Protein AF-A0A1V5RHJ4-F1 (afdb_monomer_lite)

Secondary structure (DSSP, 8-state):
------PPPPGGG-SSHHHHHHHHHHHHTTTT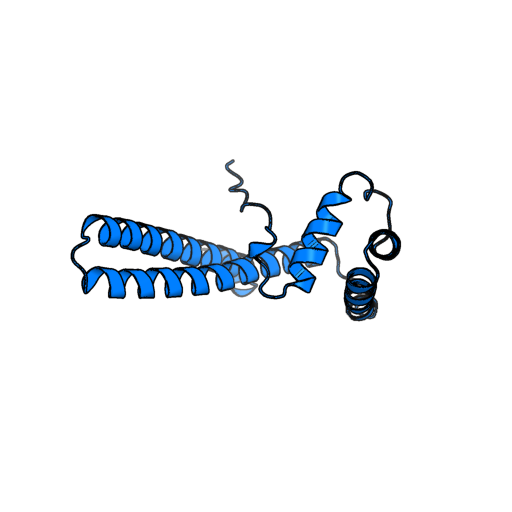TTT--HHHHHHTS-HHHHHHHHHHHHHHHTSPPPPHHHHHHHHHHHHHHHHHHHHHHHHHHHHHHHHHHHHTT-HHHHHHHHHHHHHHHHHHHHHHHHHHHHSHHHHHHHT------

Foldseek 3Di:
DDPVPPPDDALVLDPDPLSSQLVVLLVVCPPVCPPPDLLRSLVPDDPVSSVVSVVVCVVPVPDPDDDPVVVVLVVVLVVLVSLLVVLVVVLVVLVVVLVVVVVDDCVPSNVVSVVVNVVSVVVNVVSVVVNLCSDPNNVVVVPDPPPDD

Radius of gyration: 20.75 Å; chains: 1; bounding box: 55×42×48 Å

pLDDT: mean 79.89, std 13.8, range [28.58, 92.75]

Sequence (149 aa):
MIAHRLPPLGPDDFSREDNRALLVELQAQLPAAADQTAWDRLAGLPEVLEERGRQIVEQVQHRPSLTDEKLLKDLGDSLLRLRERNLVEQVQQVRFLFLETQEGDSPDEARTLGELMTAYTAQKGHIHKLLSTRSMTGMLAQRKPTAAN

Structure (mmCIF, N/CA/C/O backbone):
data_AF-A0A1V5RHJ4-F1
#
_entry.id   AF-A0A1V5RHJ4-F1
#
loop_
_atom_site.group_PDB
_atom_site.id
_atom_site.type_symbol
_atom_site.label_atom_id
_atom_site.label_alt_id
_atom_site.label_comp_id
_atom_site.label_asym_id
_atom_site.label_entity_id
_atom_site.label_seq_id
_atom_site.pdbx_PDB_ins_code
_atom_site.Cartn_x
_atom_site.Cartn_y
_atom_site.Cartn_z
_atom_site.occupancy
_atom_site.B_iso_or_equiv
_atom_site.auth_seq_id
_atom_site.auth_comp_id
_atom_site.auth_asym_id
_atom_site.auth_atom_id
_atom_site.pdbx_PDB_model_num
ATOM 1 N N . MET A 1 1 ? 19.388 -5.143 15.942 1.00 29.55 1 MET A N 1
ATOM 2 C CA . MET A 1 1 ? 19.012 -4.606 14.616 1.00 29.55 1 MET A CA 1
ATOM 3 C C . MET A 1 1 ? 17.643 -5.150 14.237 1.00 29.55 1 MET A C 1
ATOM 5 O O . MET A 1 1 ? 17.566 -6.211 13.637 1.00 29.55 1 MET A O 1
ATOM 9 N N . ILE A 1 2 ? 16.560 -4.478 14.633 1.00 28.58 2 ILE A N 1
ATOM 10 C CA . ILE A 1 2 ? 15.215 -4.871 14.199 1.00 28.58 2 ILE A CA 1
ATOM 11 C C . ILE A 1 2 ? 14.883 -3.989 13.004 1.00 28.58 2 ILE A C 1
ATOM 13 O O . ILE A 1 2 ? 14.425 -2.858 13.153 1.00 28.58 2 ILE A O 1
ATOM 17 N N . ALA A 1 3 ? 15.180 -4.486 11.805 1.00 32.22 3 ALA A N 1
ATOM 18 C CA . ALA A 1 3 ? 14.496 -3.999 10.622 1.00 32.22 3 ALA A CA 1
ATOM 19 C C . ALA A 1 3 ? 13.026 -4.380 10.821 1.00 32.22 3 ALA A C 1
ATOM 21 O O . ALA A 1 3 ? 12.646 -5.520 10.563 1.00 32.22 3 ALA A O 1
ATOM 22 N N . HIS A 1 4 ? 12.222 -3.464 11.367 1.00 43.62 4 HIS A N 1
ATOM 23 C CA . HIS A 1 4 ? 10.771 -3.580 11.353 1.00 43.62 4 HIS A CA 1
ATOM 24 C C . HIS A 1 4 ? 10.354 -3.559 9.884 1.00 43.62 4 HIS A C 1
ATOM 26 O O . HIS A 1 4 ? 10.120 -2.505 9.295 1.00 43.62 4 HIS A O 1
ATOM 32 N N . ARG A 1 5 ? 10.382 -4.745 9.265 1.00 49.25 5 ARG A N 1
ATOM 33 C CA . ARG A 1 5 ? 9.875 -4.984 7.925 1.00 49.25 5 ARG A CA 1
ATOM 34 C C . ARG A 1 5 ? 8.390 -4.684 7.998 1.00 49.25 5 ARG A C 1
ATOM 36 O O . ARG A 1 5 ? 7.604 -5.481 8.495 1.00 49.25 5 ARG A O 1
ATOM 43 N N . LEU A 1 6 ? 8.044 -3.487 7.549 1.00 55.56 6 LEU A N 1
ATOM 44 C CA . LEU A 1 6 ? 6.709 -3.161 7.092 1.00 55.56 6 LEU A CA 1
ATOM 45 C C . LEU A 1 6 ? 6.207 -4.358 6.257 1.00 55.56 6 LEU A C 1
ATOM 47 O O . LEU A 1 6 ? 6.945 -4.782 5.360 1.00 55.56 6 LEU A O 1
ATOM 51 N N . PRO A 1 7 ? 5.027 -4.939 6.560 1.00 63.09 7 PRO A N 1
ATOM 52 C CA . PRO A 1 7 ? 4.523 -6.108 5.834 1.00 63.09 7 PRO A CA 1
ATOM 53 C C . PRO A 1 7 ? 4.508 -5.810 4.332 1.00 63.09 7 PRO A C 1
ATOM 55 O O . PRO A 1 7 ? 4.307 -4.645 3.990 1.00 63.09 7 PRO A O 1
ATOM 58 N N . PRO A 1 8 ? 4.773 -6.775 3.436 1.00 70.69 8 PRO A N 1
ATOM 59 C CA . PRO A 1 8 ? 4.745 -6.527 1.993 1.00 70.69 8 PRO A CA 1
ATOM 60 C C . PRO A 1 8 ? 3.394 -5.937 1.569 1.00 70.69 8 PRO A C 1
ATOM 62 O O . PRO A 1 8 ? 2.400 -6.122 2.269 1.00 70.69 8 PRO A O 1
ATOM 65 N N . LEU A 1 9 ? 3.366 -5.203 0.451 1.00 73.69 9 LEU A N 1
ATOM 66 C CA . LEU A 1 9 ? 2.092 -4.725 -0.085 1.00 73.69 9 LEU A CA 1
ATOM 67 C C . LEU A 1 9 ? 1.183 -5.909 -0.410 1.00 73.69 9 LEU A C 1
ATOM 69 O O . LEU A 1 9 ? 1.613 -6.849 -1.087 1.00 73.69 9 LEU A O 1
ATOM 73 N N . GLY A 1 10 ? -0.057 -5.819 0.051 1.00 83.00 10 GLY A N 1
ATOM 74 C CA . GLY A 1 10 ? -1.131 -6.724 -0.317 1.00 83.00 10 GLY A CA 1
ATOM 75 C C . GLY A 1 10 ? -2.002 -6.135 -1.430 1.00 83.00 10 GLY A C 1
ATOM 76 O O . GLY A 1 10 ? -1.966 -4.928 -1.678 1.00 83.00 10 GLY A O 1
ATOM 77 N N . PRO A 1 11 ? -2.828 -6.959 -2.092 1.00 83.75 11 PRO A N 1
ATOM 78 C CA . PRO A 1 11 ? -3.835 -6.470 -3.032 1.00 83.75 11 PRO A CA 1
ATOM 79 C C . PRO A 1 11 ? -4.774 -5.449 -2.378 1.00 83.75 11 PRO A C 1
ATOM 81 O O . PRO A 1 11 ? 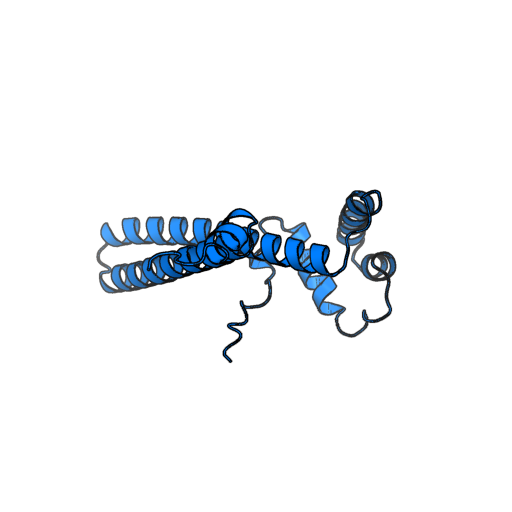-5.071 -4.419 -2.972 1.00 83.75 11 PRO A O 1
ATOM 84 N N . ASP A 1 12 ? -5.152 -5.662 -1.118 1.00 82.75 12 ASP A N 1
ATOM 85 C CA . ASP A 1 12 ? -6.058 -4.773 -0.377 1.00 82.75 12 ASP A CA 1
ATOM 86 C C . ASP A 1 12 ? -5.503 -3.356 -0.176 1.00 82.75 12 ASP A C 1
ATOM 88 O O . ASP A 1 12 ? -6.254 -2.431 0.124 1.00 82.75 12 ASP A O 1
ATOM 92 N N . ASP A 1 13 ? -4.201 -3.144 -0.409 1.00 82.88 13 ASP A N 1
ATOM 93 C CA . ASP A 1 13 ? -3.620 -1.808 -0.350 1.00 82.88 13 ASP A CA 1
ATOM 94 C C . ASP A 1 13 ? -4.048 -0.905 -1.522 1.00 82.88 13 ASP A C 1
ATOM 96 O O . ASP A 1 13 ? -3.848 0.315 -1.478 1.00 82.88 13 ASP A O 1
ATOM 100 N N . PHE A 1 14 ? -4.625 -1.476 -2.584 1.00 86.56 14 PHE A N 1
ATOM 101 C CA . PHE A 1 14 ? -5.005 -0.761 -3.796 1.00 86.56 14 PHE A CA 1
ATOM 102 C C . PHE A 1 14 ? -6.524 -0.609 -3.904 1.00 86.56 14 PHE A C 1
ATOM 104 O O . PHE A 1 14 ? -7.274 -1.579 -3.988 1.00 86.56 14 PHE A O 1
ATOM 111 N N . SER A 1 15 ? -6.986 0.638 -4.020 1.00 84.06 15 SER A N 1
ATOM 112 C CA . SER A 1 15 ? -8.412 0.957 -4.167 1.00 84.06 15 SER A CA 1
ATOM 113 C C . SER A 1 15 ? -9.002 0.534 -5.519 1.00 84.06 15 SER A C 1
ATOM 115 O O . SER A 1 15 ? -10.177 0.183 -5.599 1.00 84.06 15 SER A O 1
ATOM 117 N N . ARG A 1 16 ? -8.193 0.522 -6.587 1.00 87.81 16 ARG A N 1
ATOM 118 C CA . ARG A 1 16 ? -8.614 0.110 -7.936 1.00 87.81 16 ARG A CA 1
ATOM 119 C C . ARG A 1 16 ? -8.467 -1.392 -8.135 1.00 87.81 16 ARG A C 1
ATOM 121 O O . ARG A 1 16 ? -7.375 -1.915 -7.941 1.00 87.81 16 ARG A O 1
ATOM 128 N N . GLU A 1 17 ? -9.525 -2.033 -8.618 1.00 89.12 17 GLU A N 1
ATOM 129 C CA . GLU A 1 17 ? -9.557 -3.471 -8.904 1.00 89.12 17 GLU A CA 1
ATOM 130 C C . GLU A 1 17 ? -8.475 -3.908 -9.892 1.00 89.12 17 GLU A C 1
ATOM 132 O O . GLU A 1 17 ? -7.706 -4.809 -9.572 1.00 89.12 17 GLU A O 1
ATOM 137 N N . ASP A 1 18 ? -8.307 -3.188 -11.005 1.00 88.81 18 ASP A N 1
ATOM 138 C CA . ASP A 1 18 ? -7.271 -3.501 -12.000 1.00 88.81 18 ASP A CA 1
ATOM 139 C C . ASP A 1 18 ? -5.864 -3.518 -11.387 1.00 88.81 18 ASP A C 1
ATOM 141 O O . ASP A 1 18 ? -5.032 -4.340 -11.753 1.00 88.81 18 ASP A O 1
ATOM 145 N N . ASN A 1 19 ? -5.590 -2.619 -10.432 1.00 89.88 19 ASN A N 1
ATOM 146 C CA . ASN A 1 19 ? -4.288 -2.551 -9.769 1.00 89.88 19 ASN A CA 1
ATOM 147 C C . ASN A 1 19 ? -4.096 -3.714 -8.783 1.00 89.88 19 ASN A C 1
ATOM 149 O O . ASN A 1 19 ? -2.972 -4.186 -8.624 1.00 89.88 19 ASN A O 1
ATOM 153 N N . ARG A 1 20 ? -5.177 -4.177 -8.136 1.00 91.69 20 ARG A N 1
ATOM 154 C CA . ARG A 1 20 ? -5.155 -5.381 -7.291 1.00 91.69 20 ARG A CA 1
ATOM 155 C C . ARG A 1 20 ? -4.838 -6.607 -8.130 1.00 91.69 20 ARG A C 1
ATOM 157 O O . ARG A 1 20 ? -3.911 -7.340 -7.802 1.00 91.69 20 ARG A O 1
ATOM 164 N N . ALA A 1 21 ? -5.571 -6.782 -9.227 1.00 91.44 21 ALA A N 1
ATOM 165 C CA . ALA A 1 21 ? -5.399 -7.898 -10.144 1.00 91.44 21 ALA A CA 1
ATOM 166 C C . ALA A 1 21 ? -3.992 -7.905 -10.766 1.00 91.44 21 ALA A C 1
ATOM 168 O O . ALA A 1 21 ? -3.311 -8.924 -10.724 1.00 91.44 21 ALA A O 1
ATOM 169 N N . LEU A 1 22 ? -3.500 -6.747 -11.226 1.00 91.12 22 LEU A N 1
ATOM 170 C CA . LEU A 1 22 ? -2.121 -6.598 -11.708 1.00 91.12 22 LEU A CA 1
ATOM 171 C C . LEU A 1 22 ? -1.086 -7.020 -10.662 1.00 91.12 22 LEU A C 1
ATOM 173 O O . LEU A 1 22 ? -0.143 -7.728 -10.998 1.00 91.12 22 LEU A O 1
ATOM 177 N N . LEU A 1 23 ? -1.238 -6.597 -9.402 1.00 89.75 23 LEU A N 1
ATOM 178 C CA . LEU A 1 23 ? -0.300 -6.978 -8.346 1.00 89.75 23 LEU A CA 1
ATOM 179 C C . LEU A 1 23 ? -0.285 -8.494 -8.130 1.00 89.75 23 LEU A C 1
ATOM 181 O O . LEU A 1 23 ? 0.796 -9.070 -8.037 1.00 89.75 23 LEU A O 1
ATOM 185 N N . VAL A 1 24 ? -1.463 -9.120 -8.055 1.00 90.94 24 VAL A N 1
ATOM 186 C CA . VAL A 1 24 ? -1.607 -10.567 -7.836 1.00 90.94 24 VAL A CA 1
ATOM 187 C C . VAL A 1 24 ? -0.920 -11.352 -8.948 1.00 90.94 24 VAL A C 1
ATOM 189 O O . VAL A 1 24 ? -0.070 -12.196 -8.664 1.00 90.94 24 VAL A O 1
ATOM 192 N N . GLU A 1 25 ? -1.219 -11.032 -10.206 1.00 90.62 25 GLU A N 1
ATOM 193 C CA . GLU A 1 25 ? -0.627 -11.724 -11.354 1.00 90.62 25 GLU A CA 1
ATOM 194 C C . GLU A 1 25 ? 0.893 -11.518 -11.419 1.00 90.62 25 GLU A C 1
ATOM 196 O O . GLU A 1 25 ? 1.662 -12.465 -11.590 1.00 90.62 25 GLU A O 1
ATOM 201 N N . LEU A 1 26 ? 1.368 -10.289 -11.188 1.00 88.00 26 LEU A N 1
ATOM 202 C CA . LEU A 1 26 ? 2.803 -9.998 -11.181 1.00 88.00 26 LEU A CA 1
ATOM 203 C C . LEU A 1 26 ? 3.541 -10.694 -10.030 1.00 88.00 26 LEU A C 1
ATOM 205 O O . LEU A 1 26 ? 4.715 -11.036 -10.194 1.00 88.00 26 LEU A O 1
ATOM 209 N N . GLN A 1 27 ? 2.887 -10.888 -8.880 1.00 87.31 27 GLN A N 1
ATOM 210 C CA . GLN A 1 27 ? 3.418 -11.651 -7.747 1.00 87.31 27 GLN A CA 1
ATOM 211 C C . GLN A 1 27 ? 3.471 -13.151 -8.045 1.00 87.31 27 GLN A C 1
ATOM 213 O O . GLN A 1 27 ? 4.461 -13.791 -7.693 1.00 87.31 27 GLN A O 1
ATOM 218 N N . ALA A 1 28 ? 2.476 -13.703 -8.743 1.00 86.62 28 ALA A N 1
ATOM 219 C CA . ALA A 1 28 ? 2.458 -15.113 -9.137 1.00 86.62 28 ALA A CA 1
ATOM 220 C C . ALA A 1 28 ? 3.615 -15.487 -10.088 1.00 86.62 28 ALA A C 1
ATOM 222 O O . ALA A 1 28 ? 4.083 -16.624 -10.086 1.00 86.62 28 ALA A O 1
ATOM 223 N N . GLN A 1 29 ? 4.131 -14.521 -10.853 1.00 83.69 29 GLN A N 1
ATOM 224 C CA . GLN A 1 29 ? 5.266 -14.703 -11.769 1.00 83.69 29 GLN A CA 1
ATOM 225 C C . GLN A 1 29 ? 6.656 -14.653 -11.085 1.00 83.69 29 GLN A C 1
ATOM 227 O O . GLN A 1 29 ? 7.666 -14.962 -11.722 1.00 83.69 29 GLN A O 1
ATOM 232 N N . LEU A 1 30 ? 6.753 -14.268 -9.802 1.00 75.25 30 LEU A N 1
ATOM 233 C CA . LEU A 1 30 ? 8.006 -14.227 -9.024 1.00 75.25 30 LEU A CA 1
ATOM 234 C C . LEU A 1 30 ? 8.290 -15.621 -8.429 1.00 75.25 30 LEU A C 1
ATOM 236 O O . LEU A 1 30 ? 7.943 -15.892 -7.281 1.00 75.25 30 LEU A O 1
ATOM 240 N N . PRO A 1 31 ? 8.902 -16.529 -9.210 1.00 64.44 31 PRO A N 1
ATOM 241 C CA . PRO A 1 31 ? 10.364 -16.482 -9.335 1.00 64.44 31 PRO A CA 1
ATOM 242 C C . PRO A 1 31 ? 10.906 -16.458 -10.776 1.00 64.44 31 PRO A C 1
ATOM 244 O O . PRO A 1 31 ? 12.105 -16.274 -10.958 1.00 64.44 31 PRO A O 1
ATOM 247 N N . ALA A 1 32 ? 10.063 -16.621 -11.798 1.00 62.53 32 ALA A N 1
ATOM 248 C CA . ALA A 1 32 ? 10.483 -16.726 -13.202 1.00 62.53 32 ALA A CA 1
ATOM 249 C C . ALA A 1 32 ? 10.921 -15.383 -13.828 1.00 62.53 32 ALA A C 1
ATOM 251 O O . ALA A 1 32 ? 11.469 -15.353 -14.927 1.00 62.53 32 ALA A O 1
ATOM 252 N N . ALA A 1 33 ? 10.686 -14.272 -13.126 1.00 62.44 33 ALA A N 1
ATOM 253 C CA . ALA A 1 33 ? 10.819 -12.914 -13.646 1.00 62.44 33 ALA A CA 1
ATOM 254 C C . ALA A 1 33 ? 12.212 -12.263 -13.484 1.00 62.44 33 ALA A C 1
ATOM 256 O O . ALA A 1 33 ? 12.345 -11.081 -13.789 1.00 62.44 33 ALA A O 1
ATOM 257 N N . ALA A 1 34 ? 13.231 -12.971 -12.976 1.00 66.88 34 ALA A N 1
ATOM 258 C CA . ALA A 1 34 ? 14.530 -12.362 -12.641 1.00 66.88 34 ALA A CA 1
ATOM 259 C C . ALA A 1 34 ? 15.268 -11.762 -13.857 1.00 66.88 34 ALA A C 1
ATOM 261 O O . ALA A 1 34 ? 15.908 -10.724 -13.714 1.00 66.88 34 ALA A O 1
ATOM 262 N N . ASP A 1 35 ? 15.099 -12.365 -15.039 1.00 76.19 35 ASP A N 1
ATOM 263 C CA . ASP A 1 35 ? 15.750 -11.947 -16.291 1.00 76.19 35 ASP A CA 1
ATOM 264 C C . ASP A 1 35 ? 14.769 -11.342 -17.316 1.00 76.19 35 ASP A C 1
ATOM 266 O O . ASP A 1 35 ? 15.127 -11.104 -18.468 1.00 76.19 35 ASP A O 1
ATOM 270 N N . GLN A 1 36 ? 13.514 -11.103 -16.920 1.00 82.56 36 GLN A N 1
ATOM 271 C CA . GLN A 1 36 ? 12.464 -10.613 -17.816 1.00 82.56 36 GLN A CA 1
ATOM 272 C C . GLN A 1 36 ? 12.373 -9.087 -17.791 1.00 82.56 36 GLN A C 1
ATOM 274 O O . GLN A 1 36 ? 12.385 -8.461 -16.726 1.00 82.56 36 GLN A O 1
ATOM 279 N N . THR A 1 37 ? 12.212 -8.473 -18.964 1.00 86.00 37 THR A N 1
ATOM 280 C CA . THR A 1 37 ? 11.902 -7.044 -19.045 1.00 86.00 37 THR A CA 1
ATOM 281 C C . THR A 1 37 ? 10.483 -6.767 -18.542 1.00 86.00 37 THR A C 1
ATOM 283 O O . THR A 1 37 ? 9.650 -7.667 -18.419 1.00 86.00 37 THR A O 1
ATOM 286 N N . ALA A 1 38 ? 10.163 -5.496 -18.270 1.00 84.62 38 ALA A N 1
ATOM 287 C CA . ALA A 1 38 ? 8.796 -5.112 -17.916 1.00 84.62 38 ALA A CA 1
ATOM 288 C C . ALA A 1 38 ? 7.784 -5.531 -18.999 1.00 84.62 38 ALA A C 1
ATOM 290 O O . ALA A 1 38 ? 6.698 -5.986 -18.662 1.00 84.62 38 ALA A O 1
ATOM 291 N N . TRP A 1 39 ? 8.157 -5.438 -20.279 1.00 88.62 39 TRP A N 1
ATOM 292 C CA . TRP A 1 39 ? 7.306 -5.837 -21.400 1.00 88.62 39 TRP A CA 1
ATOM 293 C C . TRP A 1 39 ? 7.085 -7.351 -21.461 1.00 88.62 39 TRP A C 1
ATOM 295 O O . TRP A 1 39 ? 5.952 -7.780 -21.660 1.00 88.62 39 TRP A O 1
ATOM 305 N N . ASP A 1 40 ? 8.123 -8.151 -21.201 1.00 88.75 40 ASP A N 1
ATOM 306 C CA . ASP A 1 40 ? 8.009 -9.618 -21.170 1.00 88.75 40 ASP A CA 1
ATOM 307 C C . ASP A 1 40 ? 7.054 -10.081 -20.064 1.00 88.75 40 ASP A C 1
ATOM 309 O O . ASP A 1 40 ? 6.233 -10.972 -20.268 1.00 88.75 40 ASP A O 1
ATOM 313 N N . ARG A 1 41 ? 7.111 -9.421 -18.901 1.00 86.69 41 ARG A N 1
ATOM 314 C CA . ARG A 1 41 ? 6.211 -9.713 -17.777 1.00 86.69 41 ARG A CA 1
ATOM 315 C C . ARG A 1 41 ? 4.757 -9.371 -18.087 1.00 86.69 41 ARG A C 1
ATOM 317 O O . ARG A 1 41 ? 3.855 -10.084 -17.652 1.00 86.69 41 ARG A O 1
ATOM 324 N N . LEU A 1 42 ? 4.527 -8.285 -18.828 1.00 90.31 42 LEU A N 1
ATOM 325 C CA . LEU A 1 42 ? 3.186 -7.866 -19.235 1.00 90.31 42 LEU A CA 1
ATOM 326 C C . LEU A 1 42 ? 2.579 -8.795 -20.286 1.00 90.31 42 LEU A C 1
ATOM 328 O O . LEU A 1 42 ? 1.390 -9.079 -20.202 1.00 90.31 42 LEU A O 1
ATOM 332 N N . ALA A 1 43 ? 3.382 -9.309 -21.219 1.00 88.56 43 ALA A N 1
ATOM 333 C CA . ALA A 1 43 ? 2.920 -10.239 -22.252 1.00 88.56 43 ALA A CA 1
ATOM 334 C C . ALA A 1 43 ? 2.395 -11.575 -21.683 1.00 88.56 43 ALA A C 1
ATOM 336 O O . ALA A 1 43 ? 1.669 -12.297 -22.360 1.00 88.56 43 ALA A O 1
ATOM 337 N N . GLY A 1 44 ? 2.764 -11.916 -20.443 1.00 85.56 44 GLY A N 1
ATOM 338 C CA . GLY A 1 44 ? 2.244 -13.083 -19.727 1.00 85.56 44 GLY A CA 1
ATOM 339 C C . GLY A 1 44 ? 0.924 -12.847 -18.984 1.00 85.56 44 GLY A C 1
ATOM 340 O O . GLY A 1 44 ? 0.472 -13.751 -18.283 1.00 85.56 44 GLY A O 1
ATOM 341 N N . LEU A 1 45 ? 0.334 -11.649 -19.065 1.00 89.75 45 LEU A N 1
ATOM 342 C CA . LEU A 1 45 ? -0.898 -11.293 -18.359 1.00 89.75 45 LEU A CA 1
ATOM 343 C C . LEU A 1 45 ? -2.149 -11.512 -19.227 1.00 89.75 45 LEU A C 1
ATOM 345 O O . LEU A 1 45 ? -2.066 -11.487 -20.453 1.00 89.75 45 LEU A O 1
ATOM 349 N N . PRO A 1 46 ? -3.338 -11.662 -18.613 1.00 92.00 46 PRO A N 1
ATOM 350 C CA . PRO A 1 46 ? -4.605 -11.555 -19.332 1.00 92.00 46 PRO A CA 1
ATOM 351 C C . PRO A 1 46 ? -4.712 -10.223 -20.091 1.00 92.00 46 PRO A C 1
ATOM 353 O O . PRO A 1 46 ? -4.333 -9.187 -19.548 1.00 92.00 46 PRO A O 1
ATOM 356 N N . GLU A 1 47 ? -5.304 -10.233 -21.290 1.00 89.69 47 GLU A N 1
ATOM 357 C CA . GLU A 1 47 ? -5.348 -9.097 -22.239 1.00 89.69 47 GLU A CA 1
ATOM 358 C C . GLU A 1 47 ? -5.732 -7.751 -21.592 1.00 89.69 47 GLU A C 1
ATOM 360 O O . GLU A 1 47 ? -5.087 -6.727 -21.814 1.00 89.69 47 GLU A O 1
ATOM 365 N N . VAL A 1 48 ? -6.741 -7.750 -20.714 1.00 89.00 48 VAL A N 1
ATOM 366 C CA . VAL A 1 48 ? -7.205 -6.539 -20.010 1.00 89.00 48 VAL A CA 1
ATOM 367 C C . VAL A 1 48 ? -6.134 -5.968 -19.066 1.00 89.00 48 VAL A C 1
ATOM 369 O O . VAL A 1 48 ? -5.975 -4.750 -18.956 1.00 89.00 48 VAL A O 1
ATOM 372 N N . LEU A 1 49 ? -5.395 -6.837 -18.372 1.00 92.25 49 LEU A N 1
ATOM 373 C CA . LEU A 1 49 ? -4.333 -6.445 -17.442 1.00 92.25 49 LEU A CA 1
ATOM 374 C C . LEU A 1 49 ? -3.034 -6.119 -18.174 1.00 92.25 49 LEU A C 1
ATOM 376 O O . LEU A 1 49 ? -2.311 -5.220 -17.743 1.00 92.25 49 LEU A O 1
ATOM 380 N N . GLU A 1 50 ? -2.766 -6.808 -19.283 1.00 92.75 50 GLU A N 1
ATOM 381 C CA . GLU A 1 50 ? -1.674 -6.482 -20.189 1.00 92.75 50 GLU A CA 1
ATOM 382 C C . GLU A 1 50 ? -1.821 -5.042 -20.683 1.00 92.75 50 GLU A C 1
ATOM 384 O O . GLU A 1 50 ? -0.944 -4.226 -20.411 1.00 92.75 50 GLU A O 1
ATOM 389 N N . GLU A 1 51 ? -2.945 -4.695 -21.318 1.00 91.44 51 GLU A N 1
ATOM 390 C CA . GLU A 1 51 ? -3.204 -3.346 -21.840 1.00 91.44 51 GLU A CA 1
ATOM 391 C C . GLU A 1 51 ? -3.055 -2.282 -20.743 1.00 91.44 51 GLU A C 1
ATOM 393 O O . GLU A 1 51 ? -2.371 -1.266 -20.908 1.00 91.44 51 GLU A O 1
ATOM 398 N N . ARG A 1 52 ? -3.615 -2.551 -19.558 1.00 90.75 52 ARG A N 1
ATOM 399 C CA . ARG A 1 52 ? -3.472 -1.655 -18.409 1.00 90.75 52 ARG A CA 1
ATOM 400 C C . ARG A 1 52 ? -2.012 -1.477 -17.990 1.00 90.75 52 ARG A C 1
ATOM 402 O O . ARG A 1 52 ? -1.598 -0.361 -17.667 1.00 90.75 52 ARG A O 1
ATOM 409 N N . GLY A 1 53 ? -1.243 -2.558 -17.958 1.00 91.31 53 GLY A N 1
ATOM 410 C CA . GLY A 1 53 ? 0.171 -2.536 -17.616 1.00 91.31 53 GLY A CA 1
ATOM 411 C C . GLY A 1 53 ? 1.021 -1.823 -18.667 1.00 91.31 53 GLY A C 1
ATOM 412 O O . GLY A 1 53 ? 1.899 -1.041 -18.298 1.00 91.31 53 GLY A O 1
ATOM 413 N N . ARG A 1 54 ? 0.713 -2.002 -19.958 1.00 91.69 54 ARG A N 1
ATOM 414 C CA . ARG A 1 54 ? 1.387 -1.311 -21.067 1.00 91.69 54 ARG A CA 1
ATOM 415 C C . ARG A 1 54 ? 1.241 0.198 -20.928 1.00 91.69 54 ARG A C 1
ATOM 417 O O . ARG A 1 54 ? 2.245 0.903 -20.900 1.00 91.69 54 ARG A O 1
ATOM 424 N N . GLN A 1 55 ? 0.023 0.681 -20.679 1.00 90.75 55 GLN A N 1
ATOM 425 C CA . GLN A 1 55 ? -0.233 2.103 -20.425 1.00 90.75 55 GLN A CA 1
ATOM 426 C C . GLN A 1 55 ? 0.596 2.654 -19.252 1.00 90.75 55 GLN A C 1
ATOM 428 O O . GLN A 1 55 ? 1.054 3.796 -19.295 1.00 90.75 55 GLN A O 1
ATOM 433 N N . ILE A 1 56 ? 0.799 1.864 -18.189 1.00 89.38 56 ILE A N 1
ATOM 434 C CA . ILE A 1 56 ? 1.626 2.269 -17.042 1.00 89.38 56 ILE A CA 1
ATOM 435 C C . ILE A 1 56 ? 3.100 2.374 -17.451 1.00 89.38 56 ILE A C 1
ATOM 437 O O . ILE A 1 56 ? 3.754 3.358 -17.103 1.00 89.38 56 ILE A O 1
ATOM 441 N N . VAL A 1 57 ? 3.624 1.395 -18.193 1.00 90.00 57 VAL A N 1
ATOM 442 C CA . VAL A 1 57 ? 5.018 1.406 -18.661 1.00 90.00 57 VAL A CA 1
ATOM 443 C C . VAL A 1 57 ? 5.260 2.569 -19.625 1.00 90.00 57 VAL A C 1
ATOM 445 O O . VAL A 1 57 ? 6.218 3.318 -19.437 1.00 90.00 57 VAL A O 1
ATOM 448 N N . GLU A 1 58 ? 4.361 2.808 -20.579 1.00 89.81 58 GLU A N 1
ATOM 449 C CA . GLU A 1 58 ? 4.459 3.916 -21.540 1.00 89.81 58 GLU A CA 1
ATOM 450 C C . GLU A 1 58 ? 4.468 5.293 -20.862 1.00 89.81 58 GLU A C 1
ATOM 452 O O . GLU A 1 58 ? 5.234 6.182 -21.239 1.00 89.81 58 GLU A O 1
ATOM 457 N N . GLN A 1 59 ? 3.683 5.473 -19.795 1.00 86.56 59 GLN A N 1
ATOM 458 C CA . GLN A 1 59 ? 3.670 6.719 -19.015 1.00 86.56 59 GLN A CA 1
ATOM 459 C C . GLN A 1 59 ? 4.995 7.009 -18.294 1.00 86.56 59 GLN A C 1
ATOM 461 O O . GLN A 1 59 ? 5.247 8.153 -17.883 1.00 86.56 59 GLN A O 1
ATOM 466 N N . VAL A 1 60 ? 5.822 5.984 -18.091 1.00 82.94 60 VAL A N 1
ATOM 467 C CA . VAL A 1 60 ? 7.082 6.071 -17.347 1.00 82.94 60 VAL A CA 1
ATOM 468 C C . VAL A 1 60 ? 8.294 6.007 -18.278 1.00 82.94 60 VAL A C 1
ATOM 470 O O . VAL A 1 60 ? 9.291 6.659 -17.981 1.00 82.94 60 VAL A O 1
ATOM 473 N N . GLN A 1 61 ? 8.209 5.328 -19.427 1.00 82.12 61 GLN A N 1
ATOM 474 C CA . GLN A 1 61 ? 9.348 5.109 -20.332 1.00 82.12 61 GLN A CA 1
ATOM 475 C C . GLN A 1 61 ? 9.958 6.401 -20.894 1.00 82.12 61 GLN A C 1
ATOM 477 O O . GLN A 1 61 ? 11.144 6.446 -21.202 1.00 82.12 61 GLN A O 1
ATOM 482 N N . HIS A 1 62 ? 9.160 7.465 -21.019 1.00 78.19 62 HIS A N 1
ATOM 483 C CA . HIS A 1 62 ? 9.613 8.762 -21.531 1.00 78.19 62 HIS A CA 1
ATOM 484 C C . HIS A 1 62 ? 10.113 9.710 -20.435 1.00 78.19 62 HIS A C 1
ATOM 486 O O . HIS A 1 62 ? 10.422 10.872 -20.706 1.00 78.19 62 HIS A O 1
ATOM 492 N N . ARG A 1 63 ? 10.166 9.250 -19.181 1.00 80.81 63 ARG A N 1
ATOM 493 C CA . ARG A 1 63 ? 10.657 10.055 -18.062 1.00 80.81 63 ARG A CA 1
ATOM 494 C C . ARG A 1 63 ? 12.183 9.962 -17.963 1.00 80.81 63 ARG A C 1
ATOM 496 O O . ARG A 1 63 ? 12.760 8.953 -18.361 1.00 80.81 63 ARG A O 1
ATOM 503 N N . PRO A 1 64 ? 12.850 10.988 -17.406 1.00 82.06 64 PRO A N 1
ATOM 504 C CA . PRO A 1 64 ? 14.284 10.929 -17.149 1.00 82.06 64 PRO A CA 1
ATOM 505 C C . PRO A 1 64 ? 14.637 9.709 -16.294 1.00 82.06 64 PRO A C 1
ATOM 507 O O . PRO A 1 64 ? 13.941 9.417 -15.317 1.00 82.06 64 PRO A O 1
ATOM 510 N N . SER A 1 65 ? 15.734 9.032 -16.633 1.00 80.69 65 SER A N 1
ATOM 511 C CA . SER A 1 65 ? 16.241 7.904 -15.851 1.00 80.69 65 SER A CA 1
ATOM 512 C C . SER A 1 65 ? 16.538 8.342 -14.417 1.00 80.69 65 SER A C 1
ATOM 514 O O . SER A 1 65 ? 17.239 9.333 -14.189 1.00 80.69 65 SER A O 1
ATOM 516 N N . LEU A 1 66 ? 16.014 7.597 -13.449 1.00 82.19 66 LEU A N 1
ATOM 517 C CA . LEU A 1 66 ? 16.315 7.791 -12.035 1.00 82.19 66 LEU A CA 1
ATOM 518 C C . LEU A 1 66 ? 17.550 6.967 -11.671 1.00 82.19 66 LEU A C 1
ATOM 520 O O . LEU A 1 66 ? 17.737 5.872 -12.193 1.00 82.19 66 LEU A O 1
ATOM 524 N N . THR A 1 67 ? 18.376 7.475 -10.757 1.00 87.81 67 THR A N 1
ATOM 525 C CA . THR A 1 67 ? 19.397 6.641 -10.114 1.00 87.81 67 THR A CA 1
ATOM 526 C C . THR A 1 67 ? 18.719 5.604 -9.222 1.00 87.81 67 THR A C 1
ATOM 528 O O . THR A 1 67 ? 17.648 5.878 -8.673 1.00 87.81 67 THR A O 1
ATOM 531 N N . ASP A 1 68 ? 19.357 4.453 -9.011 1.00 82.81 68 ASP A N 1
ATOM 532 C CA . ASP A 1 68 ? 18.823 3.394 -8.141 1.00 82.81 68 ASP A CA 1
ATOM 533 C C . ASP A 1 68 ? 18.501 3.915 -6.735 1.00 82.81 68 ASP A C 1
ATOM 535 O O . ASP A 1 68 ? 17.459 3.602 -6.164 1.00 82.81 68 ASP A O 1
ATOM 539 N N . GLU A 1 69 ? 19.348 4.795 -6.196 1.00 82.75 69 GLU A N 1
ATOM 540 C CA . GLU A 1 69 ? 19.132 5.442 -4.900 1.00 82.75 69 GLU A CA 1
ATOM 541 C C . GLU A 1 69 ? 17.857 6.293 -4.877 1.00 82.75 69 GLU A C 1
ATOM 543 O O . GLU A 1 69 ? 17.070 6.225 -3.929 1.00 82.75 69 GLU A O 1
ATOM 548 N N . LYS A 1 70 ? 17.629 7.091 -5.929 1.00 84.00 70 LYS A N 1
ATOM 549 C CA . LYS A 1 70 ? 16.432 7.926 -6.049 1.00 84.00 70 LYS A CA 1
ATOM 550 C C . LYS A 1 70 ? 15.192 7.065 -6.269 1.00 84.00 70 LYS A C 1
ATOM 552 O O . LYS A 1 70 ? 14.167 7.335 -5.651 1.00 84.00 70 LYS A O 1
ATOM 557 N N . LEU A 1 71 ? 15.297 6.011 -7.074 1.00 83.75 71 LEU A N 1
ATOM 558 C CA . LEU A 1 71 ? 14.215 5.063 -7.316 1.00 83.75 71 LEU A CA 1
ATOM 559 C C . LEU A 1 71 ? 13.801 4.349 -6.023 1.00 83.75 71 LEU A C 1
ATOM 561 O O . LEU A 1 71 ? 12.624 4.348 -5.675 1.00 83.75 71 LEU A O 1
ATOM 565 N N . LEU A 1 72 ? 14.760 3.806 -5.269 1.00 81.81 72 LEU A N 1
ATOM 566 C CA . LEU A 1 72 ? 14.510 3.167 -3.973 1.00 81.81 72 LEU A CA 1
ATOM 567 C C . LEU A 1 72 ? 13.912 4.148 -2.961 1.00 81.81 72 LEU A C 1
ATOM 569 O O . LEU A 1 72 ? 13.028 3.785 -2.175 1.00 81.81 72 LEU A O 1
ATOM 573 N N . LYS A 1 73 ? 14.378 5.402 -2.971 1.00 84.50 73 LYS A N 1
ATOM 574 C CA . LYS A 1 73 ? 13.830 6.444 -2.109 1.00 84.50 73 LYS A CA 1
ATOM 575 C C . LYS A 1 73 ? 12.368 6.740 -2.452 1.00 84.50 73 LYS A C 1
ATOM 577 O O . LYS A 1 73 ? 11.521 6.634 -1.562 1.00 84.50 73 LYS A O 1
ATOM 582 N N . ASP A 1 74 ? 12.095 7.077 -3.710 1.00 84.81 74 ASP A N 1
ATOM 583 C CA . ASP A 1 74 ? 10.778 7.485 -4.203 1.00 84.81 74 ASP A CA 1
ATOM 584 C C . ASP A 1 74 ? 9.768 6.326 -4.108 1.00 84.81 74 ASP A C 1
ATOM 586 O O . ASP A 1 74 ? 8.609 6.540 -3.736 1.00 84.81 74 ASP A O 1
ATOM 590 N N . LEU A 1 75 ? 10.211 5.085 -4.344 1.00 84.75 75 LEU A N 1
ATOM 591 C CA . LEU A 1 75 ? 9.419 3.880 -4.099 1.00 84.75 75 LEU A CA 1
ATOM 592 C C . LEU A 1 75 ? 9.063 3.754 -2.616 1.00 84.75 75 LEU A C 1
ATOM 594 O O . LEU A 1 75 ? 7.888 3.628 -2.281 1.00 84.75 75 LEU A O 1
ATOM 598 N N . GLY A 1 76 ? 10.045 3.841 -1.714 1.00 83.75 76 GLY A N 1
ATOM 599 C CA . GLY A 1 76 ? 9.790 3.770 -0.274 1.00 83.75 76 GLY A CA 1
ATOM 600 C C . GLY A 1 76 ? 8.820 4.851 0.217 1.00 83.75 76 GLY A C 1
ATOM 601 O O . GLY A 1 76 ? 7.928 4.559 1.011 1.00 83.75 76 GLY A O 1
ATOM 602 N N . ASP A 1 77 ? 8.938 6.077 -0.296 1.00 86.31 77 ASP A N 1
ATOM 603 C CA . ASP A 1 77 ? 8.029 7.177 0.047 1.00 86.31 77 ASP A CA 1
ATOM 604 C C . ASP A 1 77 ? 6.611 6.919 -0.487 1.00 86.31 77 ASP A C 1
ATOM 606 O O . ASP A 1 77 ? 5.628 7.147 0.221 1.00 86.31 77 ASP A O 1
ATOM 610 N N . SER A 1 78 ? 6.492 6.384 -1.705 1.00 86.25 78 SER A N 1
ATOM 611 C CA . SER A 1 78 ? 5.206 6.015 -2.309 1.00 86.25 78 SER A CA 1
ATOM 612 C C . SER A 1 78 ? 4.504 4.903 -1.524 1.00 86.25 78 SER A C 1
ATOM 614 O O . SER A 1 78 ? 3.304 4.994 -1.271 1.00 86.25 78 SER A O 1
ATOM 616 N N . LEU A 1 79 ? 5.255 3.897 -1.064 1.00 85.94 79 LEU A N 1
ATOM 617 C CA . LEU A 1 79 ? 4.743 2.814 -0.218 1.00 85.94 79 LEU A CA 1
ATOM 618 C C . LEU A 1 79 ? 4.228 3.326 1.130 1.00 85.94 79 LEU A C 1
ATOM 620 O O . LEU A 1 79 ? 3.168 2.906 1.592 1.00 85.94 79 LEU A O 1
ATOM 624 N N . LEU A 1 80 ? 4.972 4.231 1.767 1.00 86.56 80 LEU A N 1
ATOM 625 C CA . LEU A 1 80 ? 4.571 4.826 3.040 1.00 86.56 80 LEU A CA 1
ATOM 626 C C . LEU A 1 80 ? 3.306 5.679 2.889 1.00 86.56 80 LEU A C 1
ATOM 628 O O . LEU A 1 80 ? 2.405 5.568 3.716 1.00 86.56 80 LEU A O 1
ATOM 632 N N . ARG A 1 81 ? 3.199 6.470 1.815 1.00 88.31 81 ARG A N 1
ATOM 633 C CA . ARG A 1 81 ? 1.997 7.270 1.519 1.00 88.31 81 ARG A CA 1
ATOM 634 C C . ARG A 1 81 ? 0.774 6.410 1.217 1.00 88.31 81 ARG A C 1
ATOM 636 O O . ARG A 1 81 ? -0.321 6.744 1.659 1.00 88.31 81 ARG A O 1
ATOM 643 N N . LEU A 1 82 ? 0.954 5.304 0.491 1.00 87.94 82 LEU A N 1
ATOM 644 C CA . LEU A 1 82 ? -0.129 4.359 0.220 1.00 87.94 82 LEU A CA 1
ATOM 645 C C . LEU A 1 82 ? -0.707 3.808 1.529 1.00 87.94 82 LEU A C 1
ATOM 647 O O . LEU A 1 82 ? -1.913 3.865 1.747 1.00 87.94 82 LEU A O 1
ATOM 651 N N . ARG A 1 83 ? 0.164 3.376 2.445 1.00 86.25 83 ARG A N 1
ATOM 652 C CA . ARG A 1 83 ? -0.250 2.892 3.769 1.00 86.25 83 ARG A CA 1
ATOM 653 C C . ARG A 1 83 ? -0.858 3.973 4.642 1.00 86.25 83 ARG A C 1
ATOM 655 O O . ARG A 1 83 ? -1.801 3.691 5.367 1.00 86.25 83 ARG A O 1
ATOM 662 N N . GLU A 1 84 ? -0.329 5.195 4.597 1.00 87.81 84 GLU A N 1
ATOM 663 C CA . GLU A 1 84 ? -0.917 6.319 5.328 1.00 87.81 84 GLU A CA 1
ATOM 664 C C . GLU A 1 84 ? -2.371 6.538 4.902 1.00 87.81 84 GLU A C 1
ATOM 666 O O . GLU A 1 84 ? -3.238 6.672 5.763 1.00 87.81 84 GLU A O 1
ATOM 671 N N . ARG A 1 85 ? -2.649 6.508 3.592 1.00 88.56 85 ARG A N 1
ATOM 672 C CA . ARG A 1 85 ? -4.015 6.607 3.067 1.00 88.56 85 ARG A CA 1
ATOM 673 C C . ARG A 1 85 ? -4.899 5.474 3.591 1.00 88.56 85 ARG A C 1
ATOM 675 O O . ARG A 1 85 ? -5.966 5.751 4.129 1.00 88.56 85 ARG A O 1
ATOM 682 N N . ASN A 1 86 ? -4.434 4.230 3.498 1.00 86.44 86 ASN A N 1
ATOM 683 C CA . ASN A 1 86 ? -5.213 3.065 3.925 1.00 86.44 86 ASN A CA 1
ATOM 684 C C . ASN A 1 86 ? -5.489 3.094 5.442 1.00 86.44 86 ASN A C 1
ATOM 686 O O . ASN A 1 86 ? -6.606 2.830 5.873 1.00 86.44 86 ASN A O 1
ATOM 690 N N . LEU A 1 87 ? -4.514 3.511 6.262 1.00 85.88 87 LEU A N 1
ATOM 691 C CA . LEU A 1 87 ? -4.710 3.696 7.705 1.00 85.88 87 LEU A CA 1
ATOM 692 C C . LEU A 1 87 ? -5.720 4.799 8.023 1.00 85.88 87 LEU A C 1
ATOM 694 O O . LEU A 1 87 ? -6.460 4.687 8.995 1.00 85.88 87 LEU A O 1
ATOM 698 N N . VAL A 1 88 ? -5.757 5.880 7.239 1.00 87.44 88 VAL A N 1
ATOM 699 C CA . VAL A 1 88 ? -6.766 6.934 7.419 1.00 87.44 88 VAL A CA 1
ATOM 700 C C . VAL A 1 88 ? -8.170 6.381 7.176 1.00 87.44 88 VAL A C 1
ATOM 702 O O . VAL A 1 88 ? -9.056 6.645 7.987 1.00 87.44 88 VAL A O 1
ATOM 705 N N . GLU A 1 89 ? -8.358 5.590 6.120 1.00 86.88 89 GLU A N 1
ATOM 706 C CA . GLU A 1 89 ? -9.635 4.932 5.820 1.00 86.88 89 GLU A CA 1
ATOM 707 C C . GLU A 1 89 ? -10.029 3.946 6.934 1.00 86.88 89 GLU A C 1
ATOM 709 O O . GLU A 1 89 ? -11.143 4.016 7.450 1.00 86.88 89 GLU A O 1
ATOM 714 N N . GLN A 1 90 ? -9.094 3.110 7.398 1.00 86.06 90 GLN A N 1
ATOM 715 C CA . GLN A 1 90 ? -9.327 2.164 8.497 1.00 86.06 90 GLN A CA 1
ATOM 716 C C . GLN A 1 90 ? -9.691 2.867 9.811 1.00 86.06 90 GLN A C 1
ATOM 718 O O . GLN A 1 90 ? -10.632 2.464 10.490 1.00 86.06 90 GLN A O 1
ATOM 723 N N . VAL A 1 91 ? -9.005 3.958 10.170 1.00 87.12 91 VAL A N 1
ATOM 724 C CA . VAL A 1 91 ? -9.349 4.753 11.364 1.00 87.12 91 VAL A CA 1
ATOM 725 C C . VAL A 1 91 ? -10.758 5.335 11.250 1.00 87.12 91 VAL A C 1
ATOM 727 O O . VAL A 1 91 ? -11.489 5.346 12.239 1.00 87.12 91 VAL A O 1
ATOM 730 N N . GLN A 1 92 ? -11.156 5.818 10.070 1.00 88.31 92 GLN A N 1
ATOM 731 C CA . GLN A 1 92 ? -12.505 6.346 9.855 1.00 88.31 92 GLN A CA 1
ATOM 732 C C . GLN A 1 92 ? -13.573 5.253 9.982 1.00 88.31 92 GLN A C 1
ATOM 734 O O . GLN A 1 92 ? -14.584 5.484 10.641 1.00 88.31 92 GLN A O 1
ATOM 739 N N . GLN A 1 93 ? -13.326 4.068 9.419 1.00 88.06 93 GLN A N 1
ATOM 740 C CA . GLN A 1 93 ? -14.229 2.918 9.516 1.00 88.06 93 GLN A CA 1
ATOM 741 C C . GLN A 1 93 ? -14.397 2.442 10.961 1.00 88.06 93 GLN A C 1
ATOM 743 O O . GLN A 1 93 ? -15.521 2.340 11.444 1.00 88.06 93 GLN A O 1
ATOM 748 N N . VAL A 1 94 ? -13.296 2.221 11.688 1.00 89.06 94 VAL A N 1
ATOM 749 C CA . VAL A 1 94 ? -13.363 1.788 13.093 1.00 89.06 94 VAL A CA 1
ATOM 750 C C . VAL A 1 94 ? -14.031 2.854 13.959 1.00 89.06 94 VAL A C 1
ATOM 752 O O . VAL A 1 94 ? -14.813 2.516 14.839 1.00 89.06 94 VAL A O 1
ATOM 755 N N . ARG A 1 95 ? -13.794 4.145 13.690 1.00 88.00 95 ARG A N 1
ATOM 756 C CA . ARG A 1 95 ? -14.483 5.231 14.401 1.00 88.00 95 ARG A CA 1
ATOM 757 C C . ARG A 1 95 ? -15.993 5.207 14.166 1.00 88.00 95 ARG A C 1
ATOM 759 O O . ARG A 1 95 ? -16.734 5.460 15.108 1.00 88.00 95 ARG A O 1
ATOM 766 N N . PHE A 1 96 ? -16.439 4.942 12.938 1.00 89.75 96 PHE A N 1
ATOM 767 C CA . PHE A 1 96 ? -17.862 4.808 12.630 1.00 89.75 96 PHE A CA 1
ATOM 768 C C . PHE A 1 96 ? -18.481 3.641 13.409 1.00 89.75 96 PHE A C 1
ATOM 770 O O . PHE A 1 96 ? -19.439 3.854 14.145 1.00 89.75 96 PHE A O 1
ATOM 777 N N . LEU A 1 97 ? -17.861 2.457 13.339 1.00 88.25 97 LEU A N 1
ATOM 778 C CA . LEU A 1 97 ? -18.309 1.271 14.077 1.00 88.25 97 LEU A CA 1
ATOM 779 C C . LEU A 1 97 ? -18.324 1.513 15.588 1.00 88.25 97 LEU A C 1
ATOM 781 O O . LEU A 1 97 ? -19.254 1.117 16.275 1.00 88.25 97 LEU A O 1
ATOM 785 N N . PHE A 1 98 ? -17.315 2.205 16.118 1.00 86.00 98 PHE A N 1
ATOM 786 C CA . PHE A 1 98 ? -17.243 2.522 17.540 1.00 86.00 98 PHE A CA 1
ATOM 787 C C . PHE A 1 98 ? -18.416 3.401 17.988 1.00 86.00 98 PHE A C 1
ATOM 789 O O . PHE A 1 98 ? -19.010 3.130 19.028 1.00 86.00 98 PHE A O 1
ATOM 796 N N . LEU A 1 99 ? -18.777 4.421 17.202 1.00 86.62 99 LEU A N 1
ATOM 797 C CA . LEU A 1 99 ? -19.938 5.269 17.491 1.00 86.62 99 LEU A CA 1
ATOM 798 C C . LEU A 1 99 ? -21.249 4.473 17.427 1.00 86.62 99 LEU A C 1
ATOM 800 O O . LEU A 1 99 ? -22.070 4.613 18.324 1.00 86.62 99 LEU A O 1
ATOM 804 N N . GLU A 1 100 ? -21.403 3.591 16.437 1.00 85.69 100 GLU A N 1
ATOM 805 C CA . GLU A 1 100 ? -22.568 2.705 16.309 1.00 85.69 100 GLU A CA 1
ATOM 806 C C . GLU A 1 100 ? -22.683 1.734 17.501 1.00 85.69 100 GLU A C 1
ATOM 808 O O . GLU A 1 100 ? -23.751 1.582 18.088 1.00 85.69 100 GLU A O 1
ATOM 813 N N . THR A 1 101 ? -21.569 1.140 17.945 1.00 85.44 101 THR A N 1
ATOM 814 C CA . THR A 1 101 ? -21.564 0.233 19.110 1.00 85.44 101 THR A CA 1
ATOM 815 C C . THR A 1 101 ? -21.830 0.934 20.442 1.00 85.44 101 THR A C 1
ATOM 817 O O . THR A 1 101 ? -22.302 0.282 21.368 1.00 85.44 101 THR A O 1
ATOM 820 N N . GLN A 1 102 ? -21.565 2.243 20.556 1.00 78.62 102 GLN A N 1
ATOM 821 C CA . GLN A 1 102 ? -21.941 3.019 21.747 1.00 78.62 102 GLN A CA 1
ATOM 822 C C . GLN A 1 102 ? -23.445 3.292 21.837 1.00 78.62 102 GLN A C 1
ATOM 824 O O . GLN A 1 102 ? -23.945 3.544 22.930 1.00 78.62 102 GLN A O 1
ATOM 829 N N . GLU A 1 103 ? -24.155 3.269 20.709 1.00 76.62 103 GLU A N 1
ATOM 830 C CA . GLU A 1 103 ? -25.616 3.380 20.676 1.00 76.62 103 GLU A CA 1
ATOM 831 C C . GLU A 1 103 ? -26.299 2.029 20.974 1.00 76.62 103 GLU A C 1
ATOM 833 O O . GLU A 1 103 ? -27.478 2.000 21.330 1.00 76.62 103 GLU A O 1
ATOM 838 N N . GLY A 1 104 ? -25.556 0.920 20.865 1.00 72.94 104 GLY A N 1
ATOM 839 C CA . GLY A 1 104 ? -25.969 -0.431 21.251 1.00 72.94 104 GLY A CA 1
ATOM 840 C C . GLY A 1 104 ? -25.519 -0.846 22.661 1.00 72.94 104 GLY A C 1
ATOM 841 O O . GLY A 1 104 ? -24.951 -0.062 23.414 1.00 72.94 104 GLY A O 1
ATOM 842 N N . ASP A 1 105 ? -25.758 -2.113 23.013 1.00 71.31 105 ASP A N 1
ATOM 843 C CA . ASP A 1 105 ? -25.490 -2.675 24.352 1.00 71.31 105 ASP A CA 1
ATOM 844 C C . ASP A 1 105 ? -24.339 -3.709 24.327 1.00 71.31 105 ASP A C 1
ATOM 846 O O . ASP A 1 105 ? -24.428 -4.795 24.900 1.00 71.31 105 ASP A O 1
ATOM 850 N N . SER A 1 106 ? -23.250 -3.383 23.613 1.00 80.12 106 SER A N 1
ATOM 851 C CA . SER A 1 106 ? -22.073 -4.256 23.423 1.00 80.12 106 SER A CA 1
ATOM 852 C C . SER A 1 106 ? -20.771 -3.610 23.940 1.00 80.12 106 SER A C 1
ATOM 854 O O . SER A 1 106 ? -19.925 -3.174 23.151 1.00 80.12 106 SER A O 1
ATOM 856 N N . PRO A 1 107 ? -20.546 -3.551 25.266 1.00 78.50 107 PRO A N 1
ATOM 857 C CA . PRO A 1 107 ? -19.378 -2.880 25.850 1.00 78.50 107 PRO A CA 1
ATOM 858 C C . PRO A 1 107 ? -18.028 -3.521 25.471 1.00 78.50 107 PRO A C 1
ATOM 860 O O . PRO A 1 107 ? -17.021 -2.818 25.345 1.00 78.50 107 PRO A O 1
ATOM 863 N N . ASP A 1 108 ? -17.994 -4.837 25.243 1.00 84.75 108 ASP A N 1
ATOM 864 C CA . ASP A 1 108 ? -16.774 -5.566 24.860 1.00 84.75 108 ASP A CA 1
ATOM 865 C C . ASP A 1 108 ? -16.338 -5.269 23.411 1.00 84.75 108 ASP A C 1
ATOM 867 O O . ASP A 1 108 ? -15.141 -5.158 23.114 1.00 84.75 108 ASP A O 1
ATOM 871 N N . GLU A 1 109 ? -17.301 -5.071 22.507 1.00 85.38 109 GLU A N 1
ATOM 872 C CA . GLU A 1 109 ? -17.041 -4.674 21.118 1.00 85.38 109 GLU A CA 1
ATOM 873 C C . GLU A 1 109 ? -16.514 -3.238 21.056 1.00 85.38 109 GLU A C 1
ATOM 875 O O . GLU A 1 109 ? -15.489 -2.982 20.418 1.00 85.38 109 GLU A O 1
ATOM 880 N N . ALA A 1 110 ? -17.131 -2.320 21.807 1.00 84.50 110 ALA A N 1
ATOM 881 C CA . ALA A 1 110 ? -16.668 -0.939 21.914 1.00 84.50 110 ALA A CA 1
ATOM 882 C C . ALA A 1 110 ? -15.218 -0.862 22.430 1.00 84.50 110 ALA A C 1
ATOM 884 O O . ALA A 1 110 ? -14.401 -0.102 21.901 1.00 84.50 110 ALA A O 1
ATOM 885 N N . ARG A 1 111 ? -14.854 -1.689 23.420 1.00 86.69 111 ARG A N 1
ATOM 886 C CA . ARG A 1 111 ? -13.474 -1.764 23.923 1.00 86.69 111 ARG A CA 1
ATOM 887 C C . ARG A 1 111 ? -12.495 -2.223 22.841 1.00 86.69 111 ARG A C 1
ATOM 889 O O . ARG A 1 111 ? -11.460 -1.584 22.652 1.00 86.69 111 ARG A O 1
ATOM 896 N N . THR A 1 112 ? -12.833 -3.286 22.114 1.00 87.50 112 THR A N 1
ATOM 897 C CA . THR A 1 112 ? -11.986 -3.840 21.045 1.00 87.50 112 THR A CA 1
ATOM 898 C C . THR A 1 112 ? -11.771 -2.823 19.920 1.00 87.50 112 THR A C 1
ATOM 900 O O . THR A 1 112 ? -10.648 -2.622 19.452 1.00 87.50 112 THR A O 1
ATOM 903 N N . LEU A 1 113 ? -12.829 -2.113 19.521 1.00 86.75 113 LEU A N 1
ATOM 904 C CA . LEU A 1 113 ? -12.753 -1.038 18.528 1.00 86.75 113 LEU A CA 1
ATOM 905 C C . LEU A 1 113 ? -11.890 0.135 19.025 1.00 86.75 113 LEU A C 1
ATOM 907 O O . LEU A 1 113 ? -11.087 0.673 18.261 1.00 86.75 113 LEU A O 1
ATOM 911 N N . GLY A 1 114 ? -11.972 0.488 20.311 1.00 84.44 114 GLY A N 1
ATOM 912 C CA . GLY A 1 114 ? -11.104 1.497 20.927 1.00 84.44 114 GLY A CA 1
ATOM 913 C C . GLY A 1 114 ? -9.614 1.116 20.918 1.00 84.44 114 GLY A C 1
ATOM 914 O O . GLY A 1 114 ? -8.747 1.951 20.626 1.00 84.44 114 GLY A O 1
ATOM 915 N N . GLU A 1 115 ? -9.300 -0.155 21.175 1.00 88.81 115 GLU A N 1
ATOM 916 C CA . GLU A 1 115 ? -7.934 -0.687 21.087 1.00 88.81 115 GLU A CA 1
ATOM 917 C C . GLU A 1 115 ? -7.409 -0.643 19.637 1.00 88.81 115 GLU A C 1
ATOM 919 O O . GLU A 1 115 ? -6.292 -0.169 19.397 1.00 88.81 115 GLU A O 1
ATOM 924 N N . LEU A 1 116 ? -8.240 -1.016 18.655 1.00 87.50 116 LEU A N 1
ATOM 925 C CA . LEU A 1 116 ? -7.913 -0.918 17.225 1.00 87.50 116 LEU A CA 1
ATOM 926 C C . LEU A 1 116 ? -7.667 0.529 16.775 1.00 87.50 116 LEU A C 1
ATOM 928 O O . LEU A 1 116 ? -6.669 0.803 16.103 1.00 87.50 116 LEU A O 1
ATOM 932 N N . MET A 1 117 ? -8.513 1.480 17.188 1.00 86.56 117 MET A N 1
ATOM 933 C CA . MET A 1 117 ? -8.304 2.906 16.896 1.00 86.56 117 MET A CA 1
ATOM 934 C C . MET A 1 117 ? -6.963 3.409 17.435 1.00 86.56 117 MET A C 1
ATOM 936 O O . MET A 1 117 ? -6.252 4.153 16.748 1.00 86.56 117 MET A O 1
ATOM 940 N N . THR A 1 118 ? -6.602 3.001 18.654 1.00 87.38 118 THR A N 1
ATOM 941 C CA . THR A 1 118 ? -5.332 3.377 19.285 1.00 87.38 118 THR A CA 1
ATOM 942 C C . THR A 1 118 ? -4.149 2.814 18.498 1.00 87.38 118 THR A C 1
ATOM 944 O O . THR A 1 118 ? -3.209 3.549 18.181 1.00 87.38 118 THR A O 1
ATOM 947 N N . ALA A 1 119 ? -4.219 1.537 18.110 1.00 85.19 119 ALA A N 1
ATOM 948 C CA . ALA A 1 119 ? -3.185 0.882 17.318 1.00 85.19 119 ALA A CA 1
ATOM 949 C C . ALA A 1 119 ? -2.985 1.558 15.949 1.00 85.19 119 ALA A C 1
ATOM 951 O O . ALA A 1 119 ? -1.856 1.914 15.601 1.00 85.19 119 ALA A O 1
ATOM 952 N N . TYR A 1 120 ? -4.058 1.808 15.193 1.00 84.88 120 TYR A N 1
ATOM 953 C CA . TYR A 1 120 ? -3.961 2.460 13.881 1.00 84.88 120 TYR A CA 1
ATOM 954 C C . TYR A 1 120 ? -3.483 3.911 13.972 1.00 84.88 120 TYR A C 1
ATOM 956 O O . TYR A 1 120 ? -2.685 4.359 13.145 1.00 84.88 120 TYR A O 1
ATOM 964 N N . THR A 1 121 ? -3.882 4.640 15.016 1.00 84.50 121 THR A N 1
ATOM 965 C CA . THR A 1 121 ? -3.393 6.006 15.258 1.00 84.50 121 THR A CA 1
ATOM 966 C C . THR A 1 121 ? -1.889 6.017 15.544 1.00 84.50 121 THR A C 1
ATOM 968 O O . THR A 1 121 ? -1.157 6.838 14.982 1.00 84.50 121 THR A O 1
ATOM 971 N N . ALA A 1 122 ? -1.396 5.076 16.357 1.00 85.81 122 ALA A N 1
ATOM 972 C CA . ALA A 1 122 ? 0.033 4.928 16.622 1.00 85.81 122 ALA A CA 1
ATOM 973 C C . ALA A 1 122 ? 0.819 4.566 15.348 1.00 85.81 122 ALA A C 1
ATOM 975 O O . ALA A 1 122 ? 1.873 5.152 15.079 1.00 85.81 122 ALA A O 1
ATOM 976 N N . GLN A 1 123 ? 0.288 3.657 14.523 1.00 84.81 123 GLN A N 1
ATOM 977 C CA . GLN A 1 123 ? 0.883 3.296 13.232 1.00 84.81 123 GLN A CA 1
ATOM 978 C C . GLN A 1 123 ? 0.949 4.492 12.276 1.00 84.81 123 GLN A C 1
ATOM 980 O O . GLN A 1 123 ? 1.995 4.737 11.671 1.00 84.81 123 GLN A O 1
ATOM 985 N N . LYS A 1 124 ? -0.117 5.296 12.193 1.00 85.19 124 LYS A N 1
ATOM 986 C CA . LYS A 1 124 ? -0.131 6.533 11.402 1.00 85.19 124 LYS A CA 1
ATOM 987 C C . LYS A 1 124 ? 0.958 7.504 11.865 1.00 85.19 124 LYS A C 1
ATOM 989 O O . LYS A 1 124 ? 1.714 8.017 11.041 1.00 85.19 124 LYS A O 1
ATOM 994 N N . GLY A 1 125 ? 1.092 7.712 13.177 1.00 84.69 125 GLY A N 1
ATOM 995 C CA . GLY A 1 125 ? 2.157 8.544 13.748 1.00 84.69 125 GLY A CA 1
ATOM 996 C C . GLY A 1 125 ? 3.561 8.036 13.397 1.00 84.69 125 GLY A C 1
ATOM 997 O O . GLY A 1 125 ? 4.450 8.824 13.064 1.00 84.69 125 GLY A O 1
ATOM 998 N N . HIS A 1 126 ? 3.758 6.716 13.396 1.00 85.81 126 HIS A N 1
ATOM 999 C CA . HIS A 1 126 ? 5.018 6.103 12.985 1.00 85.81 126 HIS A CA 1
ATOM 1000 C C . HIS A 1 126 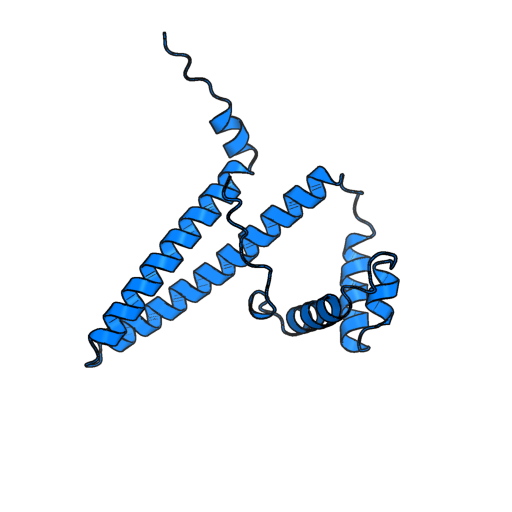? 5.337 6.348 11.502 1.00 85.81 126 HIS A C 1
ATOM 1002 O O . HIS A 1 126 ? 6.446 6.785 11.185 1.00 85.81 126 HIS A O 1
ATOM 1008 N N . ILE A 1 127 ? 4.373 6.138 10.599 1.00 85.88 127 ILE A N 1
ATOM 1009 C CA . ILE A 1 127 ? 4.545 6.405 9.161 1.00 85.88 127 ILE A CA 1
ATOM 1010 C C . ILE A 1 127 ? 4.880 7.877 8.915 1.00 85.88 127 ILE A C 1
ATOM 1012 O O . ILE A 1 127 ? 5.809 8.179 8.165 1.00 85.88 127 ILE A O 1
ATOM 1016 N N . HIS A 1 128 ? 4.199 8.792 9.604 1.00 85.62 128 HIS A N 1
ATOM 1017 C CA . HIS A 1 128 ? 4.472 10.220 9.490 1.00 85.62 128 HIS A CA 1
ATOM 1018 C C . HIS A 1 128 ? 5.908 10.573 9.912 1.00 85.62 128 HIS A C 1
ATOM 1020 O O . HIS A 1 128 ? 6.587 11.364 9.250 1.00 85.62 128 HIS A O 1
ATOM 1026 N N . LYS A 1 129 ? 6.417 9.936 10.977 1.00 84.50 129 LYS A N 1
ATOM 1027 C CA . LYS A 1 129 ? 7.813 10.082 11.410 1.00 84.50 129 LYS A CA 1
ATOM 1028 C C . LYS A 1 129 ? 8.791 9.561 10.352 1.00 84.50 129 LYS A C 1
ATOM 1030 O O . LYS A 1 129 ? 9.769 10.247 10.068 1.00 84.50 129 LYS A O 1
ATOM 1035 N N . LEU A 1 130 ? 8.518 8.400 9.747 1.00 85.31 130 LEU A N 1
ATOM 1036 C CA . LEU A 1 130 ? 9.350 7.823 8.680 1.00 85.31 130 LEU A CA 1
ATOM 1037 C C . LEU A 1 130 ? 9.382 8.695 7.417 1.00 85.31 130 LEU A C 1
ATOM 1039 O O . LEU A 1 130 ? 10.445 8.902 6.838 1.00 85.31 130 LEU A O 1
ATOM 1043 N N . LEU A 1 131 ? 8.236 9.232 6.995 1.00 84.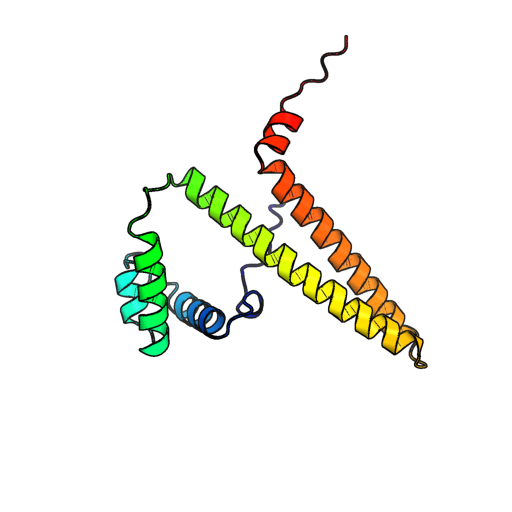69 131 LEU A N 1
ATOM 1044 C CA . LEU A 1 131 ? 8.167 10.166 5.868 1.00 84.69 131 LEU A CA 1
ATOM 1045 C C . LEU A 1 131 ? 8.936 11.457 6.172 1.00 84.69 131 LEU A C 1
ATOM 1047 O O . LEU A 1 131 ? 9.682 11.960 5.331 1.00 84.69 131 LEU A O 1
ATOM 1051 N N . SER A 1 132 ? 8.804 11.966 7.398 1.00 81.62 132 SER A N 1
ATOM 1052 C CA . SER A 1 132 ? 9.489 13.183 7.834 1.00 81.62 132 SER A CA 1
ATOM 1053 C C . SER A 1 132 ? 11.007 13.021 7.822 1.00 81.62 132 SER A C 1
ATOM 1055 O O . SER A 1 132 ? 11.690 13.887 7.284 1.00 81.62 132 SER A O 1
ATOM 1057 N N . THR A 1 133 ? 11.552 11.913 8.338 1.00 81.44 133 THR A N 1
ATOM 1058 C CA . THR A 1 133 ? 13.007 11.664 8.339 1.00 81.44 133 THR A CA 1
ATOM 1059 C C . THR A 1 133 ? 13.588 11.478 6.937 1.00 81.44 133 THR A C 1
ATOM 1061 O O . THR A 1 133 ? 14.748 11.815 6.716 1.00 81.44 133 THR A O 1
ATOM 1064 N N . ARG A 1 134 ? 12.793 10.978 5.984 1.00 76.38 134 ARG A N 1
ATOM 1065 C CA . ARG A 1 134 ? 13.188 10.786 4.575 1.00 76.38 134 ARG A CA 1
ATOM 1066 C C . ARG A 1 134 ? 13.049 12.055 3.721 1.00 76.38 134 ARG A C 1
ATOM 1068 O O . ARG A 1 134 ? 13.626 12.146 2.632 1.00 76.38 134 ARG A O 1
ATOM 1075 N N . SER A 1 135 ? 12.317 13.054 4.213 1.00 73.25 135 SER A N 1
ATOM 1076 C CA . SER A 1 135 ? 12.193 14.371 3.587 1.00 73.25 135 SER A CA 1
ATOM 1077 C C . SER A 1 135 ? 13.473 15.203 3.747 1.00 73.25 135 SER A C 1
ATOM 1079 O O . SER A 1 135 ? 14.199 15.076 4.735 1.00 73.25 135 SER A O 1
ATOM 1081 N N . MET A 1 136 ? 13.732 16.118 2.801 1.00 59.84 136 MET A N 1
ATOM 1082 C CA . MET A 1 136 ? 14.844 17.079 2.895 1.00 59.84 136 MET A CA 1
ATOM 1083 C C . MET A 1 136 ? 14.796 17.880 4.202 1.00 59.84 136 MET A C 1
ATOM 1085 O O . MET A 1 136 ? 15.832 18.102 4.822 1.00 59.84 136 MET A O 1
ATOM 1089 N N . THR A 1 137 ? 13.598 18.236 4.670 1.00 58.19 137 THR A N 1
ATOM 1090 C CA . THR A 1 137 ? 13.400 18.958 5.934 1.00 58.19 137 THR A CA 1
ATOM 1091 C C . THR A 1 137 ? 13.825 18.126 7.148 1.00 58.19 137 THR A C 1
ATOM 1093 O O . THR A 1 137 ? 14.436 18.663 8.069 1.00 58.19 137 THR A O 1
ATOM 1096 N N . GLY A 1 138 ? 13.575 16.812 7.148 1.00 56.31 138 GLY A N 1
ATOM 1097 C CA . GLY A 1 138 ? 14.008 15.922 8.229 1.00 56.31 138 GLY A CA 1
ATOM 1098 C C . GLY A 1 138 ? 15.507 15.648 8.221 1.00 56.31 138 GLY A C 1
ATOM 1099 O O . GLY A 1 138 ? 16.128 15.650 9.283 1.00 56.31 138 GLY A O 1
ATOM 1100 N N . MET A 1 139 ? 16.110 15.501 7.037 1.00 58.31 139 MET A N 1
ATOM 1101 C CA . MET A 1 139 ? 17.568 15.384 6.905 1.00 58.31 139 MET A CA 1
ATOM 1102 C C . MET A 1 139 ? 18.289 16.654 7.377 1.00 58.31 139 MET A C 1
ATOM 1104 O O . MET A 1 139 ? 19.340 16.568 8.006 1.00 58.31 139 MET A O 1
ATOM 1108 N N . LEU A 1 140 ? 17.721 17.837 7.118 1.00 56.41 140 LEU A N 1
ATOM 1109 C CA . LEU A 1 140 ? 18.252 19.113 7.606 1.00 56.41 140 LEU A CA 1
ATOM 1110 C C . LEU A 1 140 ? 18.050 19.292 9.121 1.00 56.41 140 LEU A C 1
ATOM 1112 O O . LEU A 1 140 ? 18.945 19.800 9.793 1.00 56.41 140 LEU A O 1
ATOM 1116 N N . ALA A 1 141 ? 16.923 18.836 9.678 1.00 56.19 141 ALA A N 1
ATOM 1117 C CA . ALA A 1 141 ? 16.659 18.882 11.118 1.00 56.19 141 ALA A CA 1
ATOM 1118 C C . ALA A 1 141 ? 17.584 17.951 11.926 1.00 56.19 141 ALA A C 1
ATOM 1120 O O . ALA A 1 141 ? 18.040 18.339 12.997 1.00 56.19 141 ALA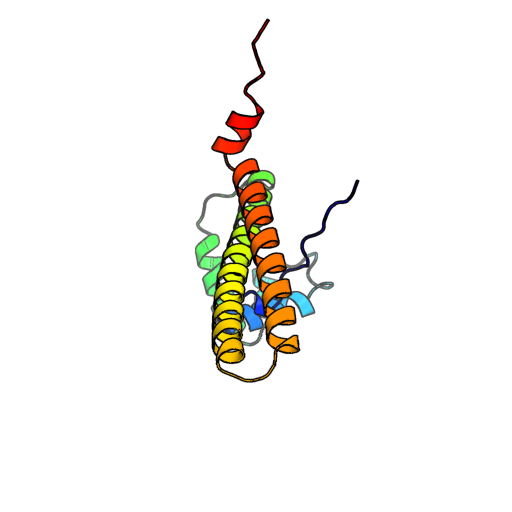 A O 1
ATOM 1121 N N . GLN A 1 142 ? 17.919 16.765 11.401 1.00 57.59 142 GLN A N 1
ATOM 1122 C CA . GLN A 1 142 ? 18.905 15.860 12.017 1.00 57.59 142 GLN A CA 1
ATOM 1123 C C . GLN A 1 142 ? 20.350 16.369 11.911 1.00 57.59 142 GLN A C 1
ATOM 1125 O O . GLN A 1 142 ? 21.201 15.968 12.698 1.00 57.59 142 GLN A O 1
ATOM 1130 N N . ARG A 1 143 ? 20.636 17.247 10.941 1.00 55.59 143 ARG A N 1
ATOM 1131 C CA . ARG A 1 143 ? 21.969 17.820 10.707 1.00 55.59 143 ARG A CA 1
ATOM 1132 C C . ARG A 1 143 ? 22.266 19.083 11.505 1.00 55.59 143 ARG A C 1
ATOM 1134 O O . ARG A 1 143 ? 23.395 19.551 11.418 1.00 55.59 143 ARG A O 1
ATOM 1141 N N . LYS A 1 144 ? 21.320 19.645 12.266 1.00 45.81 144 LYS A N 1
ATOM 1142 C CA . LYS A 1 144 ? 21.657 20.696 13.237 1.00 45.81 144 LYS A CA 1
ATOM 1143 C C . LYS A 1 144 ? 22.385 20.043 14.415 1.00 45.81 144 LYS A C 1
ATOM 1145 O O . LYS A 1 144 ? 21.733 19.332 15.179 1.00 45.81 144 LYS A O 1
ATOM 1150 N N . PRO A 1 145 ? 23.696 20.277 14.606 1.00 49.41 145 PRO A N 1
ATOM 1151 C CA . PRO A 1 145 ? 24.298 19.974 15.886 1.00 49.41 145 PRO A CA 1
ATOM 1152 C C . PRO A 1 145 ? 23.715 20.954 16.905 1.00 49.41 145 PRO A C 1
ATOM 1154 O O . PRO A 1 145 ? 23.545 22.143 16.625 1.00 49.41 145 PRO A O 1
ATOM 1157 N N . THR A 1 146 ? 23.428 20.454 18.099 1.00 53.25 146 THR A N 1
ATOM 1158 C CA . THR A 1 146 ? 23.437 21.238 19.333 1.00 53.25 146 THR A CA 1
ATOM 1159 C C . THR A 1 146 ? 24.789 21.947 19.449 1.00 53.25 146 THR A C 1
ATOM 1161 O O . THR A 1 146 ? 25.726 21.427 20.044 1.00 53.25 146 THR A O 1
ATOM 1164 N N . ALA A 1 147 ? 24.913 23.118 18.828 1.00 49.47 147 ALA A N 1
ATOM 1165 C CA . ALA A 1 147 ? 25.954 24.085 19.130 1.00 49.47 147 ALA A CA 1
ATOM 1166 C C . ALA A 1 147 ? 25.459 24.914 20.318 1.00 49.47 147 ALA A C 1
ATOM 1168 O O . ALA A 1 147 ? 24.840 25.962 20.155 1.00 49.47 147 ALA A O 1
ATOM 1169 N N . ALA A 1 148 ? 25.665 24.369 21.511 1.00 47.25 148 ALA A N 1
ATOM 1170 C CA . ALA A 1 148 ? 25.619 25.099 22.764 1.00 47.25 148 ALA A CA 1
ATOM 1171 C C . ALA A 1 148 ? 26.680 24.480 23.676 1.00 47.25 148 ALA A C 1
ATOM 1173 O O . ALA A 1 148 ? 26.452 23.423 24.263 1.00 47.25 148 ALA A O 1
ATOM 1174 N N . ASN A 1 149 ? 27.864 25.089 23.654 1.00 40.06 149 ASN A N 1
ATOM 1175 C CA . ASN A 1 149 ? 28.721 25.378 24.803 1.00 40.06 149 ASN A CA 1
ATOM 1176 C C . ASN A 1 149 ? 29.804 26.354 24.347 1.00 40.06 149 ASN A C 1
ATOM 1178 O O . ASN A 1 149 ? 30.528 26.007 23.387 1.00 40.06 149 ASN A O 1
#

=== Feature glossary ===
Reading guide. The protein is described through the following features:

Foldseek 3Di. A 3Di character summarizes, for each residue, the relative orientation of the Cα frame of its nearest spatial neighbor. Bec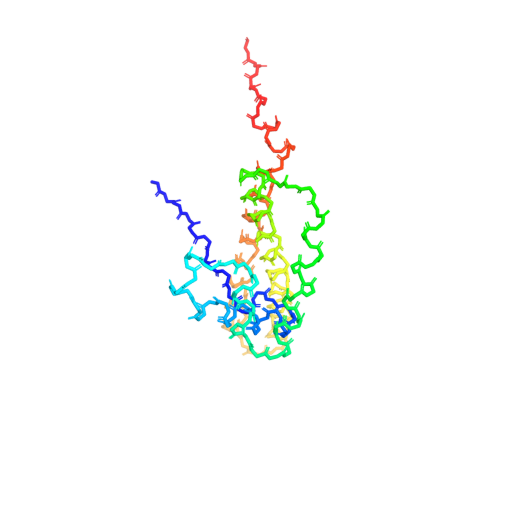ause it encodes fold topology rather than chemistry, 3Di alignments detect remote structural similarity that sequence alignment misses.

Contact-map, Ramachandran, and PAE plots. Plot images: a contact map (which residues are close in 3D, as an N×N binary image), a Ramachandran scatter (backbone torsion angles, revealing secondary-structure composition at a glance), and — for AlphaFold structures — a PAE heatmap (pairwise prediction confidence).

Radius of gyration, Cα contacts, bounding box. Radius of gyration (Rg) is the root-mean-square distance of Cα atoms from their centroid — a single number for overall size and compactness. A globular domain of N residues has Rg ≈ 2.2·N^0.38 Å; an extended or disordered chain has a much larger Rg. The Cα contact count is the number of residue pairs whose Cα atoms are within 8 Å and are more than four positions apart in sequence — a standard proxy for tertiary packing density. The bounding box is the smallest axis-aligned box enclosing all Cα atoms.

Secondary structure (8-state, DSSP). Eight-state secondary structure (DSSP): H is the canonical α-helix, G the tighter 3₁₀-helix, I the wider π-helix; E/B are β-structure, T and S are turns and bends, and '-' is everything else. DSSP derives these from the pattern of main-chain N–H···O=C hydrogen bonds, not from the sequence.

B-factor. B-factor (Debye–Waller factor) reflects atomic displacement in the crystal lattice. It is an experimental observable (units Å²), not a prediction; low values mean the atom is pinned down, high values mean it moves or is heterogeneous across the crystal.

pLDDT. pLDDT is the predicted lDDT-Cα score: AlphaFold's confidence that the local environment of each residue (all inter-atomic distances within 15 Å) is correctly placed. It is a per-residue number between 0 and 100, with higher meaning more reliable.

Nearest PDB structures. Nearest PDB neighbors are the top structural matches found by Foldseek when searching this structure against the entire Protein Data Bank. Each hit reports a TM-score (0 to 1; >0.5 almost always implies the same fold) and an E-value. These are *structural* homologs — they may share no detectable sequence similarity.

Solvent-accessible surface area. Accessible surface area quantifies burial. A residue with SASA near zero is packed into the hydrophobic core; one with SASA >100 Å² sits on the surface. Computed here via the Shrake–Rupley numerical algorithm with a 1.4 Å probe.

Rendered structure images. Structure images are PyMOL renders from six orthogonal camera directions. Cartoon representation draws helices as coils and strands as arrows; sticks shows the backbone as bonds; surface shows the solvent-excluded envelope. Rainbow coloring maps sequence position to hue (blue→red, N→C); chain coloring assigns a distinct color per polypeptide.

Backbone torsions (φ/ψ). φ (phi) and ψ (psi) are the two rotatable backbone dihedrals per residue: φ is the C(i-1)–N–Cα–C torsion, ψ is the N–Cα–C–N(i+1) torsion, both in degrees on (−180°, 180°]. α-helical residues cluster near (−60°, −45°); β-strand residues near (−120°, +130°). A Ramachandran plot is simply a scatter of (φ, ψ) for every residue.

Predicted aligned error. Predicted Aligned Error (PAE) is an AlphaFold confidence matrix: entry (i, j) is the expected error in the position of residue j, in ångströms, when the prediction is superimposed on the true structure at residue i. Low PAE within a block of residues means that block is internally rigid and well-predicted; high PAE between two blocks means their relative placement is uncertain even if each block individually is confident.

mmCIF coordinates. Structure coordinates are given as an mmCIF _atom_site loop: one row per atom with element, residue name, chain id, sequence number, and x/y/z position in Å. Only the four main-chain atoms per residue are included here; side chains are omitted to keep the record compact.

InterPro / GO / CATH / organism. Database cross-references. InterPro integrates a dozen domain/family signature databases into unified entries with residue-range hits. GO terms attach function/process/location labels with evidence codes. CATH codes position the fold in a four-level structural taxonomy. Organism is the NCBI-taxonomy species name.

Secondary structure (3-state, P-SEA). SS3 is a coarse helix/strand/coil call (letters a/b/c) made by the P-SEA algorithm from inter-Cα distances and dihedrals. It is less detailed than DSSP but needs only Cα positions.

Sequence. Sequence gives the chain of amino acids in standard one-letter code (A=alanine, C=cysteine, …, Y=tyrosine), read N→C. It is the only feature that is directly encoded by the gene; all structural features are derived from the folded form of this sequence.